Protein AF-K2CT96-F1 (afdb_monomer_lite)

Sequence (156 aa):
MNKLSKQALFGSLLVLAGIVF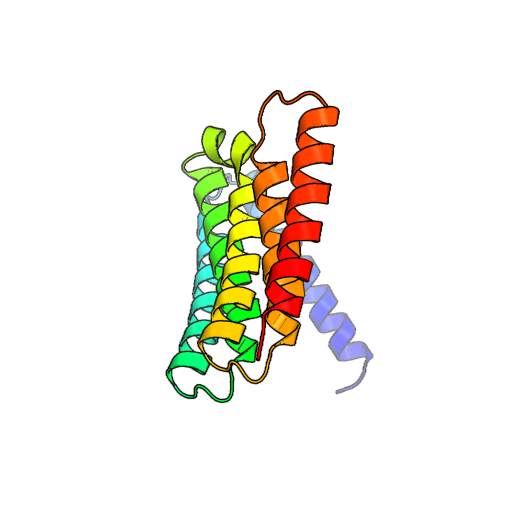LVQQIFHLPIGGLFVSMFFLAGGLVFLYVVLNNKEHWWALIPGSTLVGLAALIALGDLAPRFTDKFGGTLFLGSIALGFVGVYLLKPSNWWAVIPAGAVSTIALVAGIQNGHGMLQGGVFFLGIGATFAALGLLP

Structure (mmCIF, N/CA/C/O backbone):
data_AF-K2CT96-F1
#
_entry.id   AF-K2CT96-F1
#
loop_
_atom_site.group_PDB
_atom_site.id
_atom_site.type_symbol
_atom_site.label_atom_id
_atom_site.label_alt_id
_atom_site.label_comp_id
_atom_site.label_asym_id
_atom_site.label_entity_id
_atom_site.label_seq_id
_atom_site.pdbx_PDB_ins_code
_atom_site.Cartn_x
_atom_site.Cartn_y
_atom_site.Cartn_z
_atom_site.occupancy
_atom_site.B_iso_or_equiv
_atom_site.auth_seq_id
_atom_site.auth_comp_id
_atom_site.auth_asym_id
_atom_site.auth_atom_id
_atom_site.pdbx_PDB_model_num
ATOM 1 N N . MET A 1 1 ? 6.059 -36.377 7.808 1.00 55.22 1 MET A N 1
ATOM 2 C CA . MET A 1 1 ? 6.966 -36.027 6.686 1.00 55.22 1 MET A CA 1
ATOM 3 C C . MET A 1 1 ? 8.266 -35.473 7.258 1.00 55.22 1 MET A C 1
ATOM 5 O O . MET A 1 1 ? 8.227 -34.427 7.900 1.00 55.22 1 MET A O 1
ATOM 9 N N . ASN A 1 2 ? 9.381 -36.195 7.095 1.00 61.53 2 ASN A N 1
ATOM 10 C CA . ASN A 1 2 ? 10.689 -35.834 7.660 1.00 61.53 2 ASN A CA 1
ATOM 11 C C . ASN A 1 2 ? 11.208 -34.501 7.098 1.00 61.53 2 ASN A C 1
ATOM 13 O O . ASN A 1 2 ? 10.984 -34.190 5.930 1.00 61.53 2 ASN A O 1
ATOM 17 N N . LYS A 1 3 ? 11.936 -33.725 7.915 1.00 62.19 3 LYS A N 1
ATOM 18 C CA . LYS A 1 3 ? 12.527 -32.427 7.521 1.00 62.19 3 LYS A CA 1
ATOM 19 C C . LYS A 1 3 ? 13.345 -32.514 6.218 1.00 62.19 3 LYS A C 1
ATOM 21 O O . LYS A 1 3 ? 13.244 -31.614 5.389 1.00 62.19 3 LYS A O 1
ATOM 26 N N . LEU A 1 4 ? 14.038 -33.637 6.005 1.00 66.94 4 LEU A N 1
ATOM 27 C CA . LEU A 1 4 ? 14.797 -33.954 4.787 1.00 66.94 4 LEU A CA 1
ATOM 28 C C . LEU A 1 4 ? 13.932 -33.993 3.512 1.00 66.94 4 LEU A C 1
ATOM 30 O O . LEU A 1 4 ? 14.360 -33.495 2.476 1.00 66.94 4 LEU A O 1
ATOM 34 N N . SER A 1 5 ? 12.695 -34.507 3.569 1.00 78.88 5 SER A N 1
ATOM 35 C CA . SER A 1 5 ? 11.832 -34.582 2.376 1.00 78.88 5 SER A CA 1
ATOM 36 C C . SER A 1 5 ? 11.263 -33.218 1.991 1.00 78.88 5 SER A C 1
ATOM 38 O O . SER A 1 5 ? 11.054 -32.951 0.812 1.00 78.88 5 SER A O 1
ATOM 40 N N . LYS A 1 6 ? 11.033 -32.336 2.973 1.00 78.38 6 LYS A N 1
ATOM 41 C CA . LYS A 1 6 ? 10.592 -30.960 2.710 1.00 78.38 6 LYS A CA 1
ATOM 42 C C . LYS A 1 6 ? 11.708 -30.154 2.047 1.00 78.38 6 LYS A C 1
ATOM 44 O O . LYS A 1 6 ? 11.455 -29.491 1.052 1.00 78.38 6 LYS A O 1
ATOM 49 N N . GLN A 1 7 ? 12.940 -30.261 2.548 1.00 84.69 7 GLN A N 1
ATOM 50 C CA . GLN A 1 7 ? 14.107 -29.593 1.962 1.00 84.69 7 GLN A CA 1
ATOM 51 C C . GLN A 1 7 ? 14.389 -30.067 0.530 1.00 84.69 7 GLN A C 1
ATOM 53 O O . GLN A 1 7 ? 14.584 -29.233 -0.347 1.00 84.69 7 GLN A O 1
ATOM 58 N N . ALA A 1 8 ? 14.339 -31.379 0.273 1.00 88.38 8 ALA A N 1
ATOM 59 C CA . ALA A 1 8 ? 14.527 -31.933 -1.071 1.00 88.38 8 ALA A CA 1
ATOM 60 C C . ALA A 1 8 ? 13.423 -31.503 -2.055 1.00 88.38 8 ALA A C 1
ATOM 62 O O . ALA A 1 8 ? 13.704 -31.248 -3.226 1.00 88.38 8 ALA A O 1
ATOM 63 N N . LEU A 1 9 ? 12.180 -31.378 -1.574 1.00 87.62 9 LEU A N 1
ATOM 64 C CA . LEU A 1 9 ? 11.053 -30.893 -2.368 1.00 87.62 9 LEU A CA 1
ATOM 65 C C . LEU A 1 9 ? 11.209 -29.408 -2.719 1.00 87.62 9 LEU A C 1
ATOM 67 O O . LEU A 1 9 ? 11.124 -29.062 -3.892 1.00 87.62 9 LEU A O 1
ATOM 71 N N . PHE A 1 10 ? 11.514 -28.548 -1.740 1.00 87.31 10 PHE A N 1
ATOM 72 C CA . PHE A 1 10 ? 11.793 -27.130 -1.999 1.00 87.31 10 PHE A CA 1
ATOM 73 C C . PHE A 1 10 ? 13.020 -26.942 -2.896 1.00 87.31 10 PHE A C 1
ATOM 75 O O . PHE A 1 10 ? 12.968 -26.131 -3.813 1.00 87.31 10 PHE A O 1
ATOM 82 N N . GLY A 1 11 ? 14.087 -27.717 -2.681 1.00 88.56 11 GLY A N 1
ATOM 83 C CA . GLY A 1 11 ? 15.289 -27.693 -3.515 1.00 88.56 11 GLY A CA 1
ATOM 84 C C . GLY A 1 11 ? 15.002 -28.089 -4.963 1.00 88.56 11 GLY A C 1
ATOM 85 O O . GLY A 1 11 ? 15.392 -27.368 -5.876 1.00 88.56 11 GLY A O 1
ATOM 86 N N . SER A 1 12 ? 14.252 -29.174 -5.184 1.00 90.62 12 SER A N 1
ATOM 87 C CA . SER A 1 12 ? 13.845 -29.585 -6.536 1.00 90.62 12 SER A CA 1
ATOM 88 C C . SER A 1 12 ? 12.954 -28.545 -7.206 1.00 90.62 12 SER A C 1
ATOM 90 O O . SER A 1 12 ? 13.131 -28.258 -8.386 1.00 90.62 12 SER A O 1
ATOM 92 N N . LEU A 1 13 ? 12.027 -27.942 -6.456 1.00 86.50 13 LEU A N 1
ATOM 93 C CA . LEU A 1 13 ? 11.161 -26.882 -6.966 1.00 86.50 13 LEU A CA 1
ATOM 94 C C . LEU A 1 13 ? 11.974 -25.648 -7.386 1.00 86.50 13 LEU A C 1
ATOM 96 O O . LEU A 1 13 ? 11.709 -25.067 -8.435 1.00 86.50 13 LEU A O 1
ATOM 100 N N . LEU A 1 14 ? 12.996 -25.286 -6.600 1.00 87.75 14 LEU A N 1
ATOM 101 C CA . LEU A 1 14 ? 13.907 -24.181 -6.904 1.00 87.75 14 LEU A CA 1
ATOM 102 C C . LEU A 1 14 ? 14.733 -24.455 -8.167 1.00 87.75 14 LEU A C 1
ATOM 104 O O . LEU A 1 14 ? 14.864 -23.578 -9.017 1.00 87.75 14 LEU A O 1
ATOM 108 N N . VAL A 1 15 ? 15.262 -25.676 -8.304 1.00 92.75 15 VAL A N 1
ATOM 109 C CA . VAL A 1 15 ? 16.018 -26.102 -9.492 1.00 92.75 15 VAL A CA 1
ATOM 110 C C . VAL A 1 15 ? 15.124 -26.087 -10.730 1.00 92.75 15 VAL A C 1
ATOM 112 O O . VAL A 1 15 ? 15.527 -25.552 -11.760 1.00 92.75 15 VAL A O 1
ATOM 115 N N . LEU A 1 16 ? 13.895 -26.599 -10.629 1.00 88.25 16 LEU A N 1
ATOM 116 C CA . LEU A 1 16 ? 12.917 -26.554 -11.718 1.00 88.25 16 LEU A CA 1
ATOM 117 C C . LEU A 1 16 ? 12.578 -25.115 -12.118 1.00 88.25 16 LEU A C 1
ATOM 119 O O . LEU A 1 16 ? 12.584 -24.809 -13.308 1.00 88.25 16 LEU A O 1
ATOM 123 N N . ALA A 1 17 ? 12.349 -24.221 -11.152 1.00 82.81 17 ALA A N 1
ATOM 124 C CA . ALA A 1 17 ? 12.128 -22.804 -11.433 1.00 82.81 17 ALA A CA 1
ATOM 125 C C . ALA A 1 17 ? 13.333 -22.182 -12.161 1.00 82.81 17 ALA A C 1
ATOM 127 O O . ALA A 1 17 ? 13.158 -21.505 -13.172 1.00 82.81 17 ALA A O 1
ATOM 128 N N . GLY A 1 18 ? 14.558 -22.471 -11.709 1.00 84.50 18 GLY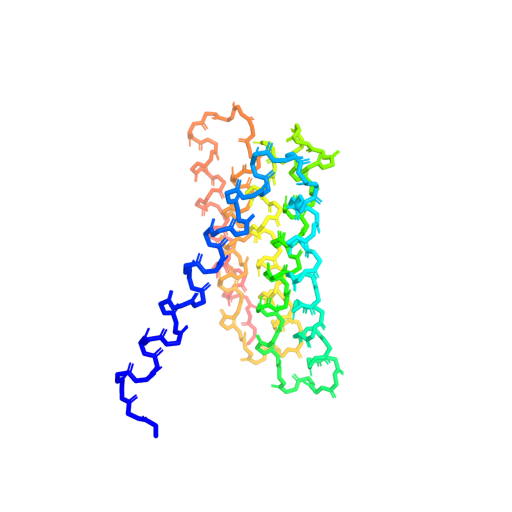 A N 1
ATOM 129 C CA . GLY A 1 18 ? 15.788 -22.017 -12.363 1.00 84.50 18 GLY A CA 1
ATOM 130 C C . GLY A 1 18 ? 15.937 -22.522 -13.802 1.00 84.50 18 GLY A C 1
ATOM 131 O O . GLY A 1 18 ? 16.305 -21.747 -14.683 1.00 84.50 18 GLY A O 1
ATOM 132 N N . ILE A 1 19 ? 15.600 -23.789 -14.067 1.00 88.94 19 ILE A N 1
ATOM 133 C CA . ILE A 1 19 ? 15.602 -24.363 -15.424 1.00 88.94 19 ILE A CA 1
ATOM 134 C C . ILE A 1 19 ? 14.573 -23.656 -16.310 1.00 88.94 19 ILE A C 1
ATOM 136 O O . ILE A 1 19 ? 14.896 -23.299 -17.441 1.00 88.94 19 ILE A O 1
ATOM 140 N N . VAL A 1 20 ? 13.361 -23.411 -15.804 1.00 81.50 20 VAL A N 1
ATOM 141 C CA . VAL A 1 20 ? 12.318 -22.679 -16.542 1.00 81.50 20 VAL A CA 1
ATOM 142 C C . VAL A 1 20 ? 12.796 -21.273 -16.909 1.00 81.50 20 VAL A C 1
ATOM 144 O O . VAL A 1 20 ? 12.665 -20.882 -18.067 1.00 81.50 20 VAL A O 1
ATOM 147 N N . PHE A 1 21 ? 13.422 -20.548 -15.977 1.00 81.06 21 PHE A N 1
ATOM 148 C CA . PHE A 1 21 ? 13.994 -19.227 -16.258 1.00 81.06 21 PHE A CA 1
ATOM 149 C C . PHE A 1 21 ? 15.158 -19.278 -17.264 1.00 81.06 21 PHE A C 1
ATOM 151 O O . PHE A 1 21 ? 15.258 -18.409 -18.128 1.00 81.06 21 PHE A O 1
ATOM 158 N N . LEU A 1 22 ? 16.015 -20.305 -17.209 1.00 85.50 22 LEU A N 1
ATOM 159 C CA . LEU A 1 22 ? 17.092 -20.503 -18.190 1.00 85.50 22 LEU A CA 1
ATOM 160 C C . LEU A 1 22 ? 16.546 -20.752 -19.599 1.00 85.50 22 LEU A C 1
ATOM 162 O O . LEU A 1 22 ? 16.999 -20.130 -20.558 1.00 85.50 22 LEU A O 1
ATOM 166 N N . VAL A 1 23 ? 15.554 -21.634 -19.724 1.00 84.00 23 VAL A N 1
ATOM 167 C CA . VAL A 1 23 ? 14.873 -21.919 -20.995 1.00 84.00 23 VAL A CA 1
ATOM 168 C C . VAL A 1 23 ? 14.183 -20.658 -21.511 1.00 84.00 23 VAL A C 1
ATOM 170 O O . VAL A 1 23 ? 14.313 -20.328 -22.687 1.00 84.00 23 VAL A O 1
ATOM 173 N N . GLN A 1 24 ? 13.514 -19.905 -20.639 1.00 78.12 24 GLN A N 1
ATOM 174 C CA . GLN A 1 24 ? 12.902 -18.632 -21.003 1.00 78.12 24 GLN A CA 1
ATOM 175 C C . GLN A 1 24 ? 13.918 -17.664 -21.623 1.00 78.12 24 GLN A C 1
ATOM 177 O O . GLN A 1 24 ? 13.641 -17.095 -22.679 1.00 78.12 24 GLN A O 1
ATOM 182 N N . GLN A 1 25 ? 15.096 -17.523 -21.008 1.00 82.38 25 GLN A N 1
ATOM 183 C CA . GLN A 1 25 ? 16.151 -16.631 -21.488 1.00 82.38 25 GLN A CA 1
ATOM 184 C C . GLN A 1 25 ? 16.762 -17.101 -22.815 1.00 82.38 25 GLN A C 1
ATOM 186 O O . GLN A 1 25 ? 17.025 -16.285 -23.694 1.00 82.38 25 GLN A O 1
ATOM 191 N N . ILE A 1 26 ? 16.971 -18.412 -22.984 1.00 86.06 26 ILE A N 1
ATOM 192 C CA . ILE A 1 26 ? 17.539 -18.987 -24.214 1.00 86.06 26 ILE A CA 1
ATOM 193 C C . ILE A 1 26 ? 16.563 -18.837 -25.387 1.00 86.06 26 ILE A C 1
ATOM 195 O O . ILE A 1 26 ? 16.950 -18.421 -26.479 1.00 86.06 26 ILE A O 1
ATOM 199 N N . PHE A 1 27 ? 15.289 -19.156 -25.168 1.00 78.81 27 PHE A N 1
ATOM 200 C CA . PHE A 1 27 ? 14.280 -19.228 -26.226 1.00 78.81 27 PHE A CA 1
ATOM 201 C C . PHE A 1 27 ? 13.456 -17.945 -26.385 1.00 78.81 27 PHE A C 1
ATOM 203 O O . PHE A 1 27 ? 12.540 -17.920 -27.203 1.00 78.81 27 PHE A O 1
ATOM 210 N N . HIS A 1 28 ? 13.768 -16.889 -25.622 1.00 68.81 28 HIS A N 1
ATOM 211 C CA . HIS A 1 28 ? 13.012 -15.630 -25.591 1.00 68.81 28 HIS A CA 1
ATOM 212 C C . HIS A 1 28 ? 11.504 -15.866 -25.395 1.00 68.81 28 HIS A C 1
ATOM 214 O O . HIS A 1 28 ? 10.665 -15.158 -25.957 1.00 68.81 28 HIS A O 1
ATOM 220 N N . LEU A 1 29 ? 11.149 -16.902 -24.623 1.00 62.62 29 LEU A N 1
ATOM 221 C CA . LEU A 1 29 ? 9.750 -17.237 -24.388 1.00 62.62 29 LEU A CA 1
ATOM 222 C C . LEU A 1 29 ? 9.114 -16.096 -23.585 1.00 62.62 29 LEU A C 1
ATOM 224 O O . LEU A 1 29 ? 9.660 -15.705 -22.550 1.00 62.62 29 LEU A O 1
ATOM 228 N N . PRO A 1 30 ? 7.946 -15.577 -23.993 1.00 60.00 30 PRO A N 1
ATOM 229 C CA . PRO A 1 30 ? 7.265 -14.504 -23.286 1.00 60.00 30 PRO A CA 1
ATOM 230 C C . PRO A 1 30 ? 6.526 -15.049 -22.055 1.00 60.00 30 PRO A C 1
ATOM 232 O O . PRO A 1 30 ? 5.350 -14.762 -21.847 1.00 60.00 30 PRO A O 1
ATOM 235 N N . ILE A 1 31 ? 7.213 -15.798 -21.185 1.00 61.56 31 ILE A N 1
ATOM 236 C CA . ILE A 1 31 ? 6.791 -15.961 -19.786 1.00 61.56 31 ILE A CA 1
ATOM 237 C C . ILE A 1 31 ? 7.128 -14.632 -19.078 1.00 61.56 31 ILE A C 1
ATOM 239 O O . ILE A 1 31 ? 7.981 -14.546 -18.202 1.00 61.56 31 ILE A O 1
ATOM 243 N N . GLY A 1 32 ? 6.555 -13.542 -19.597 1.00 74.31 32 GLY A N 1
ATOM 244 C CA . GLY A 1 32 ? 6.918 -12.168 -19.268 1.00 74.31 32 GLY A CA 1
ATOM 245 C C . GLY A 1 32 ? 6.462 -11.772 -17.871 1.00 74.31 32 GLY A C 1
ATOM 246 O O . GLY A 1 32 ? 5.734 -12.519 -17.206 1.00 74.31 32 GLY A O 1
ATOM 247 N N . GLY A 1 33 ? 6.839 -10.564 -17.446 1.00 82.94 33 GLY A N 1
ATOM 248 C CA . GLY A 1 33 ? 6.328 -9.966 -16.215 1.00 82.94 33 GLY A CA 1
ATOM 249 C C . GLY A 1 33 ? 4.804 -10.055 -16.155 1.00 82.94 33 GLY A C 1
ATOM 250 O O . GLY A 1 33 ? 4.262 -10.445 -15.126 1.00 82.94 33 GLY A O 1
ATOM 251 N N . LEU A 1 34 ? 4.112 -9.855 -17.279 1.00 85.50 34 LEU A N 1
ATOM 252 C CA . LEU A 1 34 ? 2.661 -10.052 -17.404 1.00 85.50 34 LEU A CA 1
ATOM 253 C C . LEU A 1 34 ? 2.150 -11.423 -16.930 1.00 85.50 34 LEU A C 1
ATOM 255 O O . LEU A 1 34 ? 1.147 -11.478 -16.223 1.00 85.50 34 LEU A O 1
ATOM 259 N N . PHE A 1 35 ? 2.829 -12.525 -17.262 1.00 86.38 35 PHE A N 1
ATOM 260 C CA . PHE A 1 35 ? 2.411 -13.854 -16.805 1.00 86.38 35 PHE A CA 1
ATOM 261 C C . PHE A 1 35 ? 2.537 -13.977 -15.283 1.00 86.38 35 PHE A C 1
ATOM 263 O O . PHE A 1 35 ? 1.615 -14.438 -14.615 1.00 86.38 35 PHE A O 1
ATOM 270 N N . VAL A 1 36 ? 3.648 -13.500 -14.717 1.00 88.38 36 VAL A N 1
ATOM 271 C CA . VAL A 1 36 ? 3.870 -13.473 -13.262 1.00 88.38 36 VAL A CA 1
ATOM 272 C C . VAL A 1 36 ? 2.857 -12.554 -12.567 1.00 88.38 36 VAL A C 1
ATOM 274 O O . VAL A 1 36 ? 2.318 -12.900 -11.513 1.00 88.38 36 VAL A O 1
ATOM 277 N N . SER A 1 37 ? 2.542 -11.413 -13.183 1.00 94.12 37 SER A N 1
ATOM 278 C CA . SER A 1 37 ? 1.554 -10.450 -12.696 1.00 94.12 37 SER A CA 1
ATOM 279 C C . SER A 1 37 ? 0.173 -11.088 -12.538 1.00 94.12 37 SER A C 1
ATOM 281 O O . SER A 1 37 ? -0.488 -10.840 -11.531 1.00 94.12 37 SER A O 1
ATOM 283 N N . MET A 1 38 ? -0.231 -11.984 -13.448 1.00 93.00 38 MET A N 1
ATOM 284 C CA . MET A 1 38 ? -1.512 -12.691 -13.348 1.00 93.00 38 MET A CA 1
ATOM 285 C C . MET A 1 38 ? -1.626 -13.536 -12.073 1.00 93.00 38 MET A C 1
ATOM 287 O O . MET A 1 38 ? -2.697 -13.562 -11.468 1.00 93.00 38 MET A O 1
ATOM 291 N N . PHE A 1 39 ? -0.549 -14.188 -11.619 1.00 93.12 39 PHE A N 1
ATOM 292 C CA . PHE A 1 39 ? -0.578 -14.964 -10.369 1.00 93.12 39 PHE A CA 1
ATOM 293 C C . PHE A 1 39 ? -0.693 -14.065 -9.141 1.00 93.12 39 PHE A C 1
ATOM 295 O O . PHE A 1 39 ? -1.464 -14.370 -8.230 1.00 93.12 39 PHE A O 1
ATOM 302 N N . PHE A 1 40 ? 0.031 -12.942 -9.122 1.00 97.12 40 PHE A N 1
ATOM 303 C CA . PHE A 1 40 ? -0.088 -11.960 -8.044 1.00 97.12 40 PHE A CA 1
ATOM 304 C C . PHE A 1 40 ? -1.473 -11.313 -8.021 1.00 97.12 40 PHE A C 1
ATOM 306 O O . PHE A 1 40 ? -2.054 -11.167 -6.947 1.00 97.12 40 PHE A O 1
ATOM 313 N N . LEU A 1 41 ? -2.040 -11.004 -9.190 1.00 98.12 41 LEU A N 1
ATOM 314 C CA . LEU A 1 41 ? -3.391 -10.470 -9.307 1.00 98.12 41 LEU A CA 1
ATOM 315 C C . LEU A 1 41 ? -4.411 -11.490 -8.802 1.00 98.12 41 LEU A C 1
ATOM 317 O O . LEU A 1 41 ? -5.244 -11.145 -7.971 1.00 98.12 41 LEU A O 1
ATOM 321 N N . ALA A 1 42 ? -4.316 -12.748 -9.239 1.00 97.56 42 ALA A N 1
ATOM 322 C CA . ALA A 1 42 ? -5.191 -13.818 -8.773 1.00 97.56 42 ALA A CA 1
ATOM 323 C C . ALA A 1 42 ? -5.101 -13.996 -7.249 1.00 97.56 42 ALA A C 1
ATOM 325 O O . ALA A 1 42 ? -6.128 -14.015 -6.575 1.00 97.56 42 ALA A O 1
ATOM 326 N N . GLY A 1 43 ? -3.889 -14.046 -6.688 1.00 97.19 43 GLY A N 1
ATOM 327 C CA . GLY A 1 43 ? -3.684 -14.125 -5.240 1.00 97.19 43 GLY A CA 1
ATOM 328 C C . GLY A 1 43 ? -4.271 -12.924 -4.493 1.00 97.19 43 GLY A C 1
ATOM 329 O O . GLY A 1 43 ? -4.970 -13.098 -3.496 1.00 97.19 43 GLY A O 1
ATOM 330 N N . GLY A 1 44 ? -4.051 -11.710 -5.001 1.00 98.25 44 GLY A N 1
ATOM 331 C CA . GLY A 1 44 ? -4.619 -10.488 -4.436 1.00 98.25 44 GLY A CA 1
ATOM 332 C C . GLY A 1 44 ? -6.146 -10.488 -4.458 1.00 98.25 44 GLY A C 1
ATOM 333 O O . GLY A 1 44 ? -6.775 -10.224 -3.434 1.00 98.25 44 GLY A O 1
ATOM 334 N N . LEU A 1 45 ? -6.748 -10.875 -5.584 1.00 98.31 45 LEU A N 1
ATOM 335 C CA . LEU A 1 45 ? -8.198 -11.003 -5.731 1.00 98.31 45 LEU A CA 1
ATOM 336 C C . LEU A 1 45 ? -8.787 -12.065 -4.798 1.00 98.31 45 LEU A C 1
ATOM 338 O O . LEU A 1 45 ? -9.873 -11.845 -4.270 1.00 98.31 45 LEU A O 1
ATOM 342 N N . VAL A 1 46 ? -8.081 -13.169 -4.532 1.00 98.31 46 VAL A N 1
ATOM 343 C CA . VAL A 1 46 ? -8.513 -14.165 -3.535 1.00 98.31 46 VAL A CA 1
ATOM 344 C C . VAL A 1 46 ? -8.605 -13.534 -2.144 1.00 98.31 46 VAL A C 1
ATOM 346 O O . VAL A 1 46 ? -9.624 -13.692 -1.476 1.00 98.31 46 VAL A O 1
ATOM 349 N N . PHE A 1 47 ? -7.600 -12.771 -1.706 1.00 98.00 47 PHE A N 1
ATOM 350 C CA . PHE A 1 47 ? -7.665 -12.082 -0.410 1.00 98.00 47 PHE A CA 1
ATOM 351 C C . PHE A 1 47 ? -8.757 -11.006 -0.366 1.00 98.00 47 PHE A C 1
ATOM 353 O O . PHE A 1 47 ? -9.476 -10.902 0.629 1.00 98.00 47 PHE A O 1
ATOM 360 N N . LEU A 1 48 ? -8.931 -10.237 -1.443 1.00 97.81 48 LEU A N 1
ATOM 361 C CA . LEU A 1 48 ? -10.021 -9.262 -1.528 1.00 97.81 48 LEU A CA 1
ATOM 362 C C . LEU A 1 48 ? -11.395 -9.951 -1.505 1.00 97.81 48 LEU A C 1
ATOM 364 O O . LEU A 1 48 ? -12.316 -9.476 -0.846 1.00 97.81 48 LEU A O 1
ATOM 368 N N . TYR A 1 49 ? -11.531 -11.115 -2.137 1.00 98.06 49 TYR A N 1
ATOM 369 C CA . TYR A 1 49 ? -12.745 -11.922 -2.063 1.00 98.06 49 TYR A CA 1
ATOM 370 C C . TYR A 1 49 ? -13.018 -12.429 -0.637 1.00 98.06 49 TYR A C 1
ATOM 372 O O . TYR A 1 49 ? -14.160 -12.380 -0.181 1.00 98.06 49 TYR A O 1
ATOM 380 N N . VAL A 1 50 ? -11.983 -12.849 0.102 1.00 97.75 50 VAL A N 1
ATOM 381 C CA . VAL A 1 50 ? -12.113 -13.303 1.501 1.00 97.75 50 VAL A CA 1
ATOM 382 C C . VAL A 1 50 ? -12.763 -12.233 2.385 1.00 97.75 50 VAL A C 1
ATOM 384 O O . VAL A 1 50 ? -13.687 -12.551 3.136 1.00 97.75 50 VAL A O 1
ATOM 387 N N . VAL A 1 51 ? -12.336 -10.970 2.276 1.00 97.06 51 VAL A N 1
ATOM 388 C CA . VAL A 1 51 ? -12.926 -9.875 3.068 1.00 97.06 51 VAL A CA 1
ATOM 389 C C . VAL A 1 51 ? -14.320 -9.469 2.580 1.00 97.06 51 VAL A C 1
ATOM 391 O O . VAL A 1 51 ? -15.169 -9.107 3.395 1.00 97.06 51 VAL A O 1
ATOM 394 N N . LEU A 1 52 ? -14.595 -9.563 1.274 1.00 96.44 52 LEU A N 1
ATOM 395 C CA . LEU A 1 52 ? -15.937 -9.321 0.733 1.00 96.44 52 LEU A CA 1
ATOM 396 C C . LEU A 1 52 ? -16.944 -10.365 1.229 1.00 96.44 52 LEU A C 1
ATOM 398 O O . LEU A 1 52 ? -18.085 -10.015 1.527 1.00 96.44 52 LEU A O 1
ATOM 402 N N . ASN A 1 53 ? -16.517 -11.624 1.354 1.00 97.75 53 ASN A N 1
ATOM 403 C CA . ASN A 1 53 ? -17.353 -12.710 1.853 1.00 97.75 53 ASN A CA 1
ATOM 404 C C . ASN A 1 53 ? -17.570 -12.628 3.372 1.00 97.75 53 ASN A C 1
ATOM 406 O O . ASN A 1 53 ? -18.667 -12.893 3.858 1.00 97.75 53 ASN A O 1
ATOM 410 N N . ASN A 1 54 ? -16.537 -12.256 4.133 1.00 96.12 54 ASN A N 1
ATOM 411 C CA . ASN A 1 54 ? -16.661 -12.020 5.566 1.00 96.12 54 ASN A CA 1
ATOM 412 C C . ASN A 1 54 ? -15.793 -10.838 6.014 1.00 96.12 54 ASN A C 1
ATOM 414 O O . ASN A 1 54 ? -14.567 -10.935 6.107 1.00 96.12 54 ASN A O 1
ATOM 418 N N . LYS A 1 55 ? -16.462 -9.741 6.381 1.00 95.31 55 LYS A N 1
ATOM 419 C CA . LYS A 1 55 ? -15.827 -8.489 6.816 1.00 95.31 55 LYS A CA 1
ATOM 420 C C . LYS A 1 55 ? -15.033 -8.628 8.120 1.00 95.31 55 LYS A C 1
ATOM 422 O O . LYS A 1 55 ? -14.171 -7.794 8.390 1.00 95.31 55 LYS A O 1
ATOM 427 N N . GLU A 1 56 ? -15.248 -9.692 8.898 1.00 96.00 56 GLU A N 1
ATOM 428 C CA . GLU A 1 56 ? -14.404 -10.000 10.061 1.00 96.00 56 GLU A CA 1
ATOM 429 C C . GLU A 1 56 ? -12.964 -10.352 9.667 1.00 96.00 56 GLU A C 1
ATOM 431 O O . GLU A 1 56 ? -12.039 -10.167 10.459 1.00 96.00 56 GLU A O 1
ATOM 436 N N . HIS A 1 57 ? -12.732 -10.781 8.424 1.00 97.38 57 HIS A N 1
ATOM 437 C CA . HIS A 1 57 ? -11.397 -11.004 7.867 1.00 97.38 57 HIS A CA 1
ATOM 438 C C . HIS A 1 57 ? -10.800 -9.728 7.256 1.00 97.38 57 HIS A C 1
ATOM 440 O O . HIS A 1 57 ? -10.148 -9.770 6.215 1.00 97.38 57 HIS A O 1
ATOM 446 N N . TRP A 1 58 ? -10.988 -8.586 7.926 1.00 97.44 58 TRP A N 1
ATOM 447 C CA . TRP A 1 58 ? -10.458 -7.274 7.529 1.00 97.44 58 TRP A CA 1
ATOM 448 C C . TRP A 1 58 ? -8.964 -7.305 7.184 1.00 97.44 58 TRP A C 1
ATOM 450 O O . TRP A 1 58 ? -8.516 -6.583 6.297 1.00 97.44 58 TRP A O 1
ATOM 460 N N . TRP A 1 59 ? -8.192 -8.168 7.853 1.00 97.00 59 TRP A N 1
ATOM 461 C CA . TRP A 1 59 ? -6.748 -8.296 7.668 1.00 97.00 59 TRP A CA 1
ATOM 462 C C . TRP A 1 59 ? -6.377 -8.647 6.229 1.00 97.00 59 TRP A C 1
ATOM 464 O O . TRP A 1 59 ? -5.282 -8.292 5.806 1.00 97.00 59 TRP A O 1
ATOM 474 N N . ALA A 1 60 ? -7.278 -9.283 5.471 1.00 98.06 60 ALA A N 1
ATOM 475 C CA . ALA A 1 60 ? -7.056 -9.680 4.086 1.00 98.06 60 ALA A CA 1
ATOM 476 C C . ALA A 1 60 ? -6.983 -8.486 3.113 1.00 98.06 60 ALA A C 1
ATOM 478 O O . ALA A 1 60 ? -6.408 -8.623 2.034 1.00 98.06 60 ALA A O 1
ATOM 479 N N . LEU A 1 61 ? -7.462 -7.296 3.499 1.00 98.38 61 LEU A N 1
ATOM 480 C CA . LEU A 1 61 ? -7.295 -6.074 2.699 1.00 98.38 61 LEU A CA 1
ATOM 481 C C . LEU A 1 61 ? -5.824 -5.698 2.509 1.00 98.38 61 LEU A C 1
ATOM 483 O O . LEU A 1 61 ? -5.449 -5.212 1.449 1.00 98.38 61 LEU A O 1
ATOM 487 N N . ILE A 1 62 ? -4.976 -5.945 3.509 1.00 98.00 62 ILE A N 1
ATOM 488 C CA . ILE A 1 62 ? -3.551 -5.605 3.449 1.00 98.00 62 ILE A CA 1
ATOM 489 C C . ILE A 1 62 ? -2.816 -6.469 2.405 1.00 98.00 62 ILE A C 1
ATOM 491 O O . ILE A 1 62 ? -2.292 -5.899 1.443 1.00 98.00 62 ILE A O 1
ATOM 495 N N . PRO A 1 63 ? -2.777 -7.817 2.515 1.00 98.00 63 PRO A N 1
ATOM 496 C CA . PRO A 1 63 ? -2.142 -8.654 1.506 1.00 98.00 63 PRO A CA 1
ATOM 497 C C . PRO A 1 63 ? -2.874 -8.562 0.164 1.00 98.00 63 PRO A C 1
ATOM 499 O O . PRO A 1 63 ? -2.209 -8.542 -0.864 1.00 98.00 63 PRO A O 1
ATOM 502 N N . GLY A 1 64 ? -4.206 -8.429 0.153 1.00 98.56 64 GLY A N 1
ATOM 503 C CA . GLY A 1 64 ? -4.988 -8.251 -1.071 1.00 98.56 64 GLY A CA 1
ATOM 504 C C . GLY A 1 64 ? -4.546 -7.029 -1.871 1.00 98.56 64 GLY A C 1
ATOM 505 O O . GLY A 1 64 ? -4.100 -7.173 -3.009 1.00 98.56 64 GLY A O 1
ATOM 506 N N . SER A 1 65 ? -4.580 -5.841 -1.264 1.00 98.56 65 SER A N 1
ATOM 507 C CA . SER A 1 65 ? -4.158 -4.603 -1.930 1.00 98.56 65 SER A CA 1
ATOM 508 C C . SER A 1 65 ? -2.671 -4.606 -2.286 1.00 98.56 65 SER A C 1
ATOM 510 O O . SER A 1 65 ? -2.312 -4.157 -3.372 1.00 98.56 65 SER A O 1
ATOM 512 N N . THR A 1 66 ? -1.812 -5.174 -1.432 1.00 98.56 66 THR A N 1
ATOM 513 C CA . THR A 1 66 ? -0.369 -5.297 -1.711 1.00 98.56 66 THR A CA 1
ATOM 514 C C . THR A 1 66 ? -0.101 -6.166 -2.940 1.00 98.56 66 THR A C 1
ATOM 516 O O . THR A 1 66 ? 0.689 -5.788 -3.802 1.00 98.56 66 THR A O 1
ATOM 519 N N . LEU A 1 67 ? -0.757 -7.326 -3.050 1.00 98.56 67 LEU A N 1
ATOM 520 C CA . LEU A 1 67 ? -0.568 -8.248 -4.173 1.00 98.56 67 LEU A CA 1
ATOM 521 C C . LEU A 1 67 ? -1.158 -7.688 -5.471 1.00 98.56 67 LEU A C 1
ATOM 523 O O . LEU A 1 67 ? -0.530 -7.814 -6.520 1.00 98.56 67 LEU A O 1
ATOM 527 N N . VAL A 1 68 ? -2.314 -7.018 -5.405 1.00 98.69 68 VAL A N 1
ATOM 528 C CA . VAL A 1 68 ? -2.880 -6.301 -6.561 1.00 98.69 68 VAL A CA 1
ATOM 529 C C . VAL A 1 68 ? -1.945 -5.177 -7.012 1.00 98.69 68 VAL A C 1
ATOM 531 O O . VAL A 1 68 ? -1.684 -5.039 -8.205 1.00 98.69 68 VAL A O 1
ATOM 534 N N . GLY A 1 69 ? -1.389 -4.408 -6.077 1.00 98.44 69 GLY A N 1
ATOM 535 C CA . GLY A 1 69 ? -0.405 -3.374 -6.382 1.00 98.44 69 GLY A CA 1
ATOM 536 C C . GLY A 1 69 ? 0.885 -3.918 -6.980 1.00 98.44 69 GLY A C 1
ATOM 537 O O . GLY A 1 69 ? 1.409 -3.340 -7.928 1.00 98.44 69 GLY A O 1
ATOM 538 N N . LEU A 1 70 ? 1.373 -5.054 -6.476 1.00 98.38 70 LEU A N 1
ATOM 539 C CA . LEU A 1 70 ? 2.536 -5.742 -7.032 1.00 98.38 70 LEU A CA 1
ATOM 540 C C . LEU A 1 70 ? 2.264 -6.243 -8.454 1.00 98.38 70 LEU A C 1
ATOM 542 O O . LEU A 1 70 ? 3.088 -6.051 -9.343 1.00 98.38 70 LEU A O 1
ATOM 546 N N . ALA A 1 71 ? 1.093 -6.836 -8.687 1.00 98.25 71 ALA A N 1
ATOM 547 C CA . ALA A 1 71 ? 0.673 -7.254 -10.018 1.00 98.25 71 ALA A CA 1
ATOM 548 C C . ALA A 1 71 ? 0.599 -6.067 -10.987 1.00 98.25 71 ALA A C 1
ATOM 550 O O . ALA A 1 71 ? 1.105 -6.152 -12.106 1.00 98.25 71 ALA A O 1
ATOM 551 N N . ALA A 1 72 ? 0.024 -4.945 -10.545 1.00 98.06 72 ALA A N 1
ATOM 552 C CA . ALA A 1 72 ? -0.034 -3.717 -11.329 1.00 98.06 72 ALA A CA 1
ATOM 553 C C . ALA A 1 72 ? 1.366 -3.166 -11.631 1.00 98.06 72 ALA A C 1
ATOM 555 O O . ALA A 1 72 ? 1.633 -2.799 -12.771 1.00 98.06 72 ALA A O 1
ATOM 556 N N . LEU A 1 73 ? 2.271 -3.160 -10.646 1.00 97.81 73 LEU A N 1
ATOM 557 C CA . LEU A 1 73 ? 3.655 -2.722 -10.819 1.00 97.81 73 LEU A CA 1
ATOM 558 C C . LEU A 1 73 ? 4.385 -3.564 -11.871 1.00 97.81 73 LEU A C 1
ATOM 560 O O . LEU A 1 73 ? 5.018 -3.010 -12.765 1.00 97.81 73 LEU A O 1
ATOM 564 N N . ILE A 1 74 ? 4.271 -4.891 -11.785 1.00 95.62 74 ILE A N 1
ATOM 565 C CA . ILE A 1 74 ? 4.908 -5.807 -12.737 1.00 95.62 74 ILE A CA 1
ATOM 566 C C . ILE A 1 74 ? 4.311 -5.616 -14.139 1.00 95.62 74 ILE A C 1
ATOM 568 O O . ILE A 1 74 ? 5.052 -5.474 -15.108 1.00 95.62 74 ILE A O 1
ATOM 572 N N . ALA A 1 75 ? 2.980 -5.556 -14.258 1.00 95.25 75 ALA A N 1
ATOM 573 C CA . ALA A 1 75 ? 2.318 -5.372 -15.548 1.00 95.25 75 ALA A CA 1
ATOM 574 C C . ALA A 1 75 ? 2.669 -4.029 -16.201 1.00 95.25 75 ALA A C 1
ATOM 576 O O . ALA A 1 75 ? 2.944 -3.973 -17.396 1.00 95.25 75 ALA A O 1
ATOM 577 N N . LEU A 1 76 ? 2.688 -2.942 -15.426 1.00 95.88 76 LEU A N 1
ATOM 578 C CA . LEU A 1 76 ? 3.075 -1.621 -15.917 1.00 95.88 76 LEU A CA 1
ATOM 579 C C . LEU A 1 76 ? 4.577 -1.513 -16.184 1.00 95.88 76 LEU A C 1
ATOM 581 O O . LEU A 1 76 ? 4.975 -0.666 -16.978 1.00 95.88 76 LEU A O 1
ATOM 585 N N . GLY A 1 77 ? 5.414 -2.344 -15.562 1.00 94.88 77 GLY A N 1
ATOM 586 C CA . GLY A 1 77 ? 6.826 -2.466 -15.924 1.00 94.88 77 GLY A CA 1
ATOM 587 C C . GLY A 1 77 ? 7.000 -2.860 -17.392 1.00 94.88 77 GLY A C 1
ATOM 588 O O . GLY A 1 77 ? 7.780 -2.233 -18.103 1.00 94.88 77 GLY A O 1
ATOM 589 N N . ASP A 1 78 ? 6.189 -3.810 -17.863 1.00 91.06 78 ASP A N 1
ATOM 590 C CA . ASP A 1 78 ? 6.203 -4.265 -19.257 1.00 91.06 78 ASP A CA 1
ATOM 591 C C . ASP A 1 78 ? 5.413 -3.320 -20.187 1.00 91.06 78 ASP A C 1
ATOM 593 O O . ASP A 1 78 ? 5.864 -2.997 -21.285 1.00 91.06 78 ASP A O 1
ATOM 597 N N . LEU A 1 79 ? 4.227 -2.860 -19.763 1.00 92.12 79 LEU A N 1
ATOM 598 C CA . LEU A 1 79 ? 3.303 -2.093 -20.616 1.00 92.12 79 LEU A CA 1
ATOM 599 C C . LEU A 1 79 ? 3.616 -0.590 -20.682 1.00 92.12 79 LEU A C 1
ATOM 601 O O . LEU A 1 79 ? 3.317 0.065 -21.680 1.00 92.12 79 LEU A O 1
ATOM 605 N N . ALA A 1 80 ? 4.166 -0.021 -19.608 1.00 95.12 80 ALA A N 1
ATOM 606 C CA . ALA A 1 80 ? 4.399 1.413 -19.451 1.00 95.12 80 ALA A CA 1
ATOM 607 C C . ALA A 1 80 ? 5.696 1.701 -18.658 1.00 95.12 80 ALA A C 1
ATOM 609 O O . ALA A 1 80 ? 5.653 2.390 -17.632 1.00 95.12 80 ALA A O 1
ATOM 610 N N . PRO A 1 81 ? 6.870 1.238 -19.133 1.00 93.94 81 PRO A N 1
ATOM 611 C CA . PRO A 1 81 ? 8.127 1.292 -18.378 1.00 93.94 81 PRO A CA 1
ATOM 612 C C . PRO A 1 81 ? 8.483 2.708 -17.908 1.00 93.94 81 PRO A C 1
ATOM 614 O O . PRO A 1 81 ? 8.781 2.916 -16.740 1.00 93.94 81 PRO A O 1
ATOM 617 N N . ARG A 1 82 ? 8.303 3.729 -18.761 1.00 95.31 82 ARG A N 1
ATOM 618 C CA . ARG A 1 82 ? 8.593 5.137 -18.410 1.00 95.31 82 ARG A CA 1
ATOM 619 C C . ARG A 1 82 ? 7.751 5.668 -17.244 1.00 95.31 82 ARG A C 1
ATOM 621 O O . ARG A 1 82 ? 8.181 6.598 -16.563 1.00 95.31 82 ARG A O 1
ATOM 628 N N . PHE A 1 83 ? 6.531 5.154 -17.065 1.00 95.62 83 PHE A N 1
ATOM 629 C CA . PHE A 1 83 ? 5.687 5.497 -15.921 1.00 95.62 83 PHE A CA 1
ATOM 630 C C . PHE A 1 83 ? 6.197 4.785 -14.671 1.00 95.62 83 PHE A C 1
ATOM 632 O O . PHE A 1 83 ? 6.383 5.426 -13.640 1.00 95.62 83 PHE A O 1
ATOM 639 N N . THR A 1 84 ? 6.475 3.489 -14.784 1.00 95.69 84 THR A N 1
ATOM 640 C CA . THR A 1 84 ? 6.974 2.651 -13.689 1.00 95.69 84 THR A CA 1
ATOM 641 C C . THR A 1 84 ? 8.327 3.122 -13.159 1.00 95.69 84 THR A C 1
ATOM 643 O O . THR A 1 84 ? 8.499 3.199 -11.944 1.00 95.69 84 THR A O 1
ATOM 646 N N . ASP A 1 85 ? 9.236 3.560 -14.030 1.00 94.56 85 ASP A N 1
ATOM 647 C CA . ASP A 1 85 ? 10.536 4.127 -13.643 1.00 94.56 85 ASP A CA 1
ATOM 648 C C . ASP A 1 85 ? 10.392 5.360 -12.740 1.00 94.56 85 ASP A C 1
ATOM 650 O O . ASP A 1 85 ? 11.224 5.613 -11.871 1.00 94.56 85 ASP A O 1
ATOM 654 N N . LYS A 1 86 ? 9.324 6.141 -12.938 1.00 95.19 86 LYS A N 1
ATOM 655 C CA . LYS A 1 86 ? 9.072 7.378 -12.187 1.00 95.19 86 LYS A CA 1
ATOM 656 C C . LYS A 1 86 ? 8.160 7.169 -10.982 1.00 95.19 86 LYS A C 1
ATOM 658 O O . LYS A 1 86 ? 8.352 7.793 -9.948 1.00 95.19 86 LYS A O 1
ATOM 663 N N . PHE A 1 87 ? 7.143 6.328 -11.111 1.00 97.12 87 PHE A N 1
ATOM 664 C CA . PHE A 1 87 ? 6.036 6.249 -10.156 1.00 97.12 87 PHE A CA 1
ATOM 665 C C . PHE A 1 87 ? 5.782 4.838 -9.634 1.00 97.12 87 PHE A C 1
ATOM 667 O O . PHE A 1 87 ? 4.842 4.644 -8.869 1.00 97.12 87 PHE A O 1
ATOM 674 N N . GLY A 1 88 ? 6.608 3.850 -9.986 1.00 97.19 88 GLY A N 1
ATOM 675 C CA . GLY A 1 88 ? 6.444 2.470 -9.528 1.00 97.19 88 GLY A CA 1
ATOM 676 C C . GLY A 1 88 ? 6.458 2.353 -8.002 1.00 97.19 88 GLY A C 1
ATOM 677 O O . GLY A 1 88 ? 5.593 1.696 -7.422 1.00 97.19 88 GLY A O 1
ATOM 678 N N . GLY A 1 89 ? 7.368 3.074 -7.338 1.00 96.31 89 GLY A N 1
ATOM 679 C CA . GLY A 1 89 ? 7.408 3.159 -5.875 1.00 96.31 89 GLY A CA 1
ATOM 680 C C . GLY A 1 89 ? 6.130 3.764 -5.285 1.00 96.31 89 GLY A C 1
ATOM 681 O O . GLY A 1 89 ? 5.544 3.187 -4.371 1.00 96.31 89 GLY A O 1
ATOM 682 N N . THR A 1 90 ? 5.650 4.879 -5.845 1.00 97.81 90 THR A N 1
ATOM 683 C CA . THR A 1 90 ? 4.385 5.517 -5.440 1.00 97.81 90 THR A CA 1
ATOM 684 C C . THR A 1 90 ? 3.191 4.596 -5.630 1.00 97.81 90 THR A C 1
ATOM 686 O O . THR A 1 90 ? 2.359 4.493 -4.734 1.00 97.81 90 THR A O 1
ATOM 689 N N . LEU A 1 91 ? 3.111 3.909 -6.768 1.00 98.25 91 LEU A N 1
ATOM 690 C CA . LEU A 1 91 ? 2.036 2.975 -7.079 1.00 98.25 91 LEU A CA 1
ATOM 691 C C . LEU A 1 91 ? 2.000 1.830 -6.063 1.00 98.25 91 LEU A C 1
ATOM 693 O O . LEU A 1 91 ? 0.955 1.550 -5.474 1.00 98.25 91 LEU A O 1
ATOM 697 N N . PHE A 1 92 ? 3.142 1.182 -5.836 1.00 98.44 92 PHE A N 1
ATOM 698 C CA . PHE A 1 92 ? 3.217 0.030 -4.948 1.00 98.44 92 PHE A CA 1
ATOM 699 C C . PHE A 1 92 ? 2.979 0.419 -3.486 1.00 98.44 92 PHE A C 1
ATOM 701 O O . PHE A 1 92 ? 2.122 -0.164 -2.824 1.00 98.44 92 PHE A O 1
ATOM 708 N N . LEU A 1 93 ? 3.645 1.458 -2.983 1.00 98.44 93 LEU A N 1
ATOM 709 C CA . LEU A 1 93 ? 3.418 1.936 -1.616 1.00 98.44 93 LEU A CA 1
ATOM 710 C C . LEU A 1 93 ? 1.995 2.477 -1.433 1.00 98.44 93 LEU A C 1
ATOM 712 O O . LEU A 1 93 ? 1.354 2.193 -0.424 1.00 98.44 93 LEU A O 1
ATOM 716 N N . GLY A 1 94 ? 1.459 3.182 -2.430 1.00 98.50 94 GLY A N 1
ATOM 717 C CA . GLY A 1 94 ? 0.079 3.659 -2.432 1.00 98.50 94 GLY A CA 1
ATOM 718 C C . GLY A 1 94 ? -0.924 2.511 -2.327 1.00 98.50 94 GLY A C 1
ATOM 719 O O . GLY A 1 94 ? -1.859 2.588 -1.536 1.00 98.50 94 GLY A O 1
ATOM 720 N N . SER A 1 95 ? -0.698 1.403 -3.036 1.00 98.62 95 SER A N 1
ATOM 721 C CA . SER A 1 95 ? -1.551 0.213 -2.925 1.00 98.62 95 SER A CA 1
ATOM 722 C C . SER A 1 95 ? -1.533 -0.413 -1.523 1.00 98.62 95 SER A C 1
ATOM 724 O O . SER A 1 95 ? -2.579 -0.807 -1.007 1.00 98.62 95 SER A O 1
ATOM 726 N N . ILE A 1 96 ? -0.376 -0.429 -0.854 1.00 98.69 96 ILE A N 1
ATOM 727 C CA . ILE A 1 96 ? -0.253 -0.901 0.531 1.00 98.69 96 ILE A CA 1
ATOM 728 C C . ILE A 1 96 ? -1.016 0.037 1.471 1.00 98.69 96 ILE A C 1
ATOM 730 O O . ILE A 1 96 ? -1.793 -0.422 2.313 1.00 98.69 96 ILE A O 1
ATOM 734 N N . ALA A 1 97 ? -0.840 1.350 1.304 1.00 98.62 97 ALA A N 1
ATOM 735 C CA . ALA A 1 97 ? -1.555 2.350 2.085 1.00 98.62 97 ALA A CA 1
ATOM 736 C C . ALA A 1 97 ? -3.078 2.211 1.931 1.00 98.62 97 ALA A C 1
ATOM 738 O O . ALA A 1 97 ? -3.789 2.236 2.934 1.00 98.62 97 ALA A O 1
ATOM 739 N N . LEU A 1 98 ? -3.576 1.964 0.713 1.00 98.44 98 LEU A N 1
ATOM 740 C CA . LEU A 1 98 ? -4.994 1.684 0.458 1.00 98.44 98 LEU A CA 1
ATOM 741 C C . LEU A 1 98 ? -5.495 0.448 1.216 1.00 98.44 98 LEU A C 1
ATOM 743 O O . LEU A 1 98 ? -6.634 0.445 1.677 1.00 98.44 98 LEU A O 1
ATOM 747 N N . GLY A 1 99 ? -4.657 -0.577 1.396 1.00 98.38 99 GLY A N 1
ATOM 748 C CA . GLY A 1 99 ? -4.970 -1.723 2.253 1.00 98.38 99 GLY A CA 1
ATOM 749 C C . GLY A 1 99 ? -5.260 -1.302 3.696 1.00 98.38 99 GLY A C 1
ATOM 750 O O . GLY A 1 99 ? -6.301 -1.661 4.243 1.00 98.38 99 GLY A O 1
ATOM 751 N N . PHE A 1 100 ? -4.392 -0.485 4.297 1.00 98.50 100 PHE A N 1
ATOM 752 C CA . PHE A 1 100 ? -4.583 0.008 5.668 1.00 98.50 100 PHE A CA 1
ATOM 753 C C . PHE A 1 100 ? -5.740 1.006 5.799 1.00 98.50 100 PHE A C 1
ATOM 755 O O . PHE A 1 100 ? -6.512 0.914 6.754 1.00 98.50 100 PHE A O 1
ATOM 762 N N . VAL A 1 101 ? -5.911 1.910 4.828 1.00 98.25 101 VAL A N 1
ATOM 763 C CA . VAL A 1 101 ? -7.086 2.797 4.761 1.00 98.25 101 VAL A CA 1
ATOM 764 C C . VAL A 1 101 ? -8.362 1.958 4.715 1.00 98.25 101 VAL A C 1
ATOM 766 O O . VAL A 1 101 ? -9.284 2.198 5.491 1.00 98.25 101 VAL A O 1
ATOM 769 N N . GLY A 1 102 ? -8.394 0.922 3.875 1.00 98.00 102 GLY A N 1
ATOM 770 C CA . GLY A 1 102 ? -9.511 -0.013 3.795 1.00 98.00 102 GLY A CA 1
ATOM 771 C C . GLY A 1 102 ? -9.804 -0.702 5.130 1.00 98.00 102 GLY A C 1
ATOM 772 O O . GLY A 1 102 ? -10.969 -0.809 5.505 1.00 98.00 102 GLY A O 1
ATOM 773 N N . VAL A 1 103 ? -8.775 -1.130 5.873 1.00 98.31 103 VAL A N 1
ATOM 774 C CA . VAL A 1 103 ? -8.949 -1.734 7.208 1.00 98.31 103 VAL A CA 1
ATOM 775 C C . VAL A 1 103 ? -9.634 -0.767 8.170 1.00 98.31 103 VAL A C 1
ATOM 777 O O . VAL A 1 103 ? -10.593 -1.163 8.833 1.00 98.31 103 VAL A O 1
ATOM 780 N N . TYR A 1 104 ? -9.170 0.484 8.233 1.00 97.19 104 TYR A N 1
ATOM 781 C CA . TYR A 1 104 ? -9.757 1.494 9.113 1.00 97.19 104 TYR A CA 1
ATOM 782 C C . TYR A 1 104 ? -11.209 1.815 8.726 1.00 97.19 104 TYR A C 1
ATOM 784 O O . TYR A 1 104 ? -12.083 1.836 9.590 1.00 97.19 104 TYR A O 1
ATOM 792 N N . LEU A 1 105 ? -11.491 1.985 7.429 1.00 96.81 105 LEU A N 1
ATOM 793 C CA . LEU A 1 105 ? -12.846 2.255 6.933 1.00 96.81 105 LEU A CA 1
ATOM 794 C C . LEU A 1 105 ? -13.807 1.084 7.175 1.00 96.81 105 LEU A C 1
ATOM 796 O O . LEU A 1 105 ? -14.980 1.300 7.472 1.00 96.81 105 LEU A O 1
ATOM 800 N N . LEU A 1 106 ? -13.324 -0.154 7.046 1.00 97.31 106 LEU A N 1
ATOM 801 C CA . LEU A 1 106 ? -14.143 -1.348 7.240 1.00 97.31 106 LEU A CA 1
ATOM 802 C C . LEU A 1 106 ? -14.428 -1.617 8.720 1.00 97.31 106 LEU A C 1
ATOM 804 O O . LEU A 1 106 ? -15.531 -2.041 9.068 1.00 97.31 106 LEU A O 1
ATOM 808 N N . LYS A 1 107 ? -13.430 -1.411 9.583 1.00 96.25 107 LYS A N 1
ATOM 809 C CA . LYS A 1 107 ? -13.517 -1.693 11.017 1.00 96.25 107 LYS A CA 1
ATOM 810 C C . LYS A 1 107 ? -12.821 -0.577 11.807 1.00 96.25 107 LYS A C 1
ATOM 812 O O . LYS A 1 107 ? -11.670 -0.755 12.208 1.00 96.25 107 LYS A O 1
ATOM 817 N N . PRO A 1 108 ? -13.517 0.542 12.094 1.00 94.75 108 PRO A N 1
ATOM 818 C CA . PRO A 1 108 ? -12.928 1.706 12.769 1.00 94.75 108 PRO A CA 1
ATOM 819 C C . PRO A 1 108 ? -12.338 1.415 14.154 1.00 94.75 108 PRO A C 1
ATOM 821 O O . PRO A 1 108 ? -11.441 2.126 14.598 1.00 94.75 108 PRO A O 1
ATOM 824 N N . SER A 1 109 ? -12.767 0.330 14.816 1.00 95.38 109 SER A N 1
ATOM 825 C CA . SER A 1 109 ? -12.148 -0.144 16.064 1.00 95.38 109 SER A CA 1
ATOM 826 C C . SER A 1 109 ? -10.660 -0.487 15.902 1.00 95.38 109 SER A C 1
ATOM 828 O O . SER A 1 109 ? -9.917 -0.495 16.879 1.00 95.38 109 SER A O 1
ATOM 830 N N . ASN A 1 110 ? -10.204 -0.755 14.675 1.00 96.06 110 ASN A N 1
ATOM 831 C CA . ASN A 1 110 ? -8.799 -0.937 14.320 1.00 96.06 110 ASN A CA 1
ATOM 832 C C . ASN A 1 110 ? -8.115 0.418 14.054 1.00 96.06 110 ASN A C 1
ATOM 834 O O . ASN A 1 110 ? -7.500 0.618 13.006 1.00 96.06 110 ASN A O 1
ATOM 838 N N . TRP A 1 111 ? -8.208 1.350 15.005 1.00 96.44 111 TRP A N 1
ATOM 839 C CA . TRP A 1 111 ? -7.635 2.703 14.913 1.00 96.44 111 TRP A CA 1
ATOM 840 C C . TRP A 1 111 ? -6.140 2.704 14.569 1.00 96.44 111 TRP A C 1
ATOM 842 O O . TRP A 1 111 ? -5.647 3.599 13.884 1.00 96.44 111 TRP A O 1
ATOM 852 N N . TRP A 1 112 ? -5.420 1.662 14.994 1.00 96.38 112 TRP A N 1
ATOM 853 C CA . TRP A 1 112 ? -3.994 1.491 14.737 1.00 96.38 112 TRP A CA 1
ATOM 854 C C . TRP A 1 112 ? -3.660 1.527 13.242 1.00 96.38 112 TRP A C 1
ATOM 856 O O . TRP A 1 112 ? -2.543 1.902 12.907 1.00 96.38 112 TRP A O 1
ATOM 866 N N . ALA A 1 113 ? -4.599 1.182 12.349 1.00 97.62 113 ALA A N 1
ATOM 867 C CA . ALA A 1 113 ? -4.391 1.157 10.901 1.00 97.62 113 ALA A CA 1
ATOM 868 C C . ALA A 1 113 ? -4.171 2.555 10.295 1.0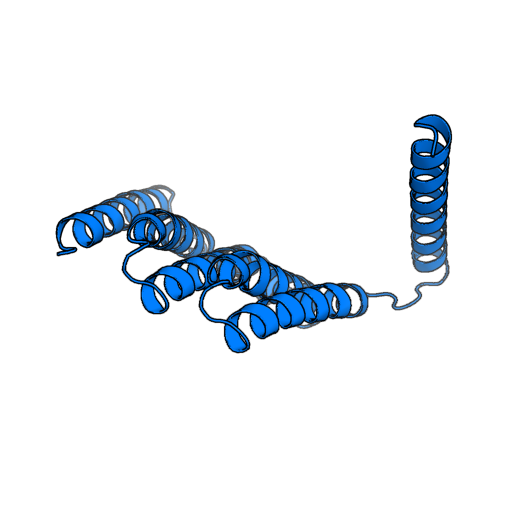0 97.62 113 ALA A C 1
ATOM 870 O O . ALA A 1 113 ? -3.552 2.664 9.236 1.00 97.62 113 ALA A O 1
ATOM 871 N N . VAL A 1 114 ? -4.588 3.624 10.981 1.00 97.88 114 VAL A N 1
AT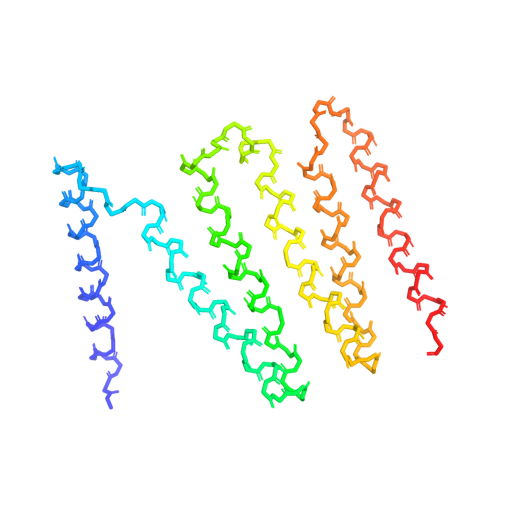OM 872 C CA . VAL A 1 114 ? -4.347 5.013 10.552 1.00 97.88 114 VAL A CA 1
ATOM 873 C C . VAL A 1 114 ? -2.852 5.341 10.525 1.00 97.88 114 VAL A C 1
ATOM 875 O O . VAL A 1 114 ? -2.394 6.035 9.619 1.00 97.88 114 VAL A O 1
ATOM 878 N N . ILE A 1 115 ? -2.069 4.788 11.457 1.00 97.94 115 ILE A N 1
ATOM 879 C CA . ILE A 1 115 ? -0.621 5.025 11.547 1.00 97.94 115 ILE A CA 1
ATOM 880 C C . ILE A 1 115 ? 0.120 4.501 10.301 1.00 97.94 115 ILE A C 1
ATOM 882 O O . ILE A 1 115 ? 0.757 5.305 9.615 1.00 97.94 115 ILE A O 1
ATOM 886 N N . PRO A 1 116 ? 0.055 3.199 9.947 1.00 98.00 116 PRO A N 1
ATOM 887 C CA . PRO A 1 116 ? 0.691 2.696 8.738 1.00 98.00 116 PRO A CA 1
ATOM 888 C C . PRO A 1 116 ? 0.037 3.256 7.472 1.00 98.00 116 PRO A C 1
ATOM 890 O O . PRO A 1 116 ? 0.762 3.524 6.519 1.00 98.00 116 PRO A O 1
ATOM 893 N N . ALA A 1 117 ? -1.280 3.506 7.449 1.00 98.25 117 ALA A N 1
ATOM 894 C CA . ALA A 1 117 ? -1.923 4.165 6.311 1.00 98.25 117 ALA A CA 1
ATOM 895 C C . ALA A 1 117 ? -1.285 5.530 6.015 1.00 98.25 117 ALA A C 1
ATOM 897 O O . ALA A 1 117 ? -0.866 5.777 4.883 1.00 98.25 117 ALA A O 1
ATOM 898 N N . GLY A 1 118 ? -1.167 6.397 7.022 1.00 97.94 118 GLY A N 1
ATOM 899 C CA . GLY A 1 118 ? -0.594 7.732 6.871 1.00 97.94 118 GLY A CA 1
ATOM 900 C C . GLY A 1 118 ? 0.913 7.715 6.601 1.00 97.94 118 GLY A C 1
ATOM 901 O O . GLY A 1 118 ? 1.383 8.381 5.673 1.00 97.94 118 GLY A O 1
ATOM 902 N N . ALA A 1 119 ? 1.671 6.890 7.328 1.00 98.31 119 ALA A N 1
ATOM 903 C CA . ALA A 1 119 ? 3.113 6.766 7.129 1.00 98.31 119 ALA A CA 1
AT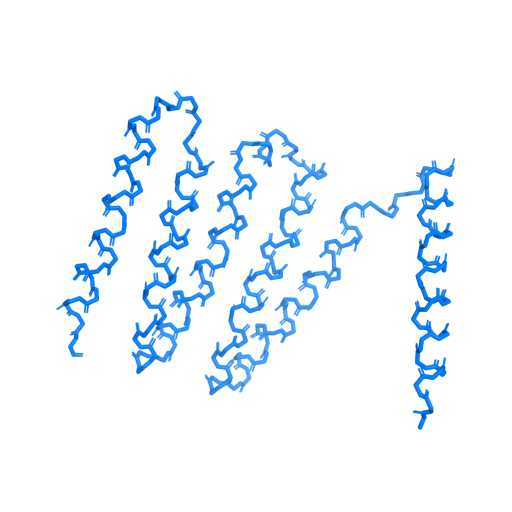OM 904 C C . ALA A 1 119 ? 3.460 6.223 5.734 1.00 98.31 119 ALA A C 1
ATOM 906 O O . ALA A 1 119 ? 4.262 6.824 5.020 1.00 98.31 119 ALA A O 1
ATOM 907 N N . VAL A 1 120 ? 2.821 5.133 5.299 1.00 98.44 120 VAL A N 1
ATOM 908 C CA . VAL A 1 120 ? 3.070 4.555 3.970 1.00 98.44 120 VAL A CA 1
ATOM 909 C C . VAL A 1 120 ? 2.561 5.481 2.862 1.00 98.44 120 VAL A C 1
ATOM 911 O O . VAL A 1 120 ? 3.259 5.634 1.861 1.00 98.44 120 VAL A O 1
ATOM 914 N N . SER A 1 121 ? 1.425 6.172 3.045 1.00 98.44 121 SER A N 1
ATOM 915 C CA . SER A 1 121 ? 0.963 7.202 2.093 1.00 98.44 121 SER A CA 1
ATOM 916 C C . SER A 1 121 ? 1.987 8.324 1.937 1.00 98.44 121 SER A C 1
ATOM 918 O O . SER A 1 121 ? 2.271 8.760 0.825 1.00 98.44 121 SER A O 1
ATOM 920 N N . THR A 1 122 ? 2.587 8.762 3.044 1.00 98.25 122 THR A N 1
ATOM 921 C CA . THR A 1 122 ? 3.627 9.795 3.039 1.00 98.25 122 THR A CA 1
ATOM 922 C C . THR A 1 122 ? 4.849 9.333 2.251 1.00 98.25 122 THR A C 1
ATOM 924 O O . THR A 1 122 ? 5.341 10.062 1.393 1.00 98.25 122 THR A O 1
ATOM 927 N N . ILE A 1 123 ? 5.313 8.101 2.477 1.00 97.88 123 ILE A N 1
ATOM 928 C CA . ILE A 1 123 ? 6.449 7.544 1.730 1.00 97.88 123 ILE A CA 1
ATOM 929 C C . ILE A 1 123 ? 6.083 7.371 0.246 1.00 97.88 123 ILE A C 1
ATOM 931 O O . ILE A 1 123 ? 6.905 7.672 -0.616 1.00 97.88 123 ILE A O 1
ATOM 935 N N . ALA A 1 124 ? 4.849 6.967 -0.074 1.00 97.94 124 ALA A N 1
ATOM 936 C CA . ALA A 1 124 ? 4.368 6.875 -1.453 1.00 97.94 124 ALA A CA 1
ATOM 937 C C . ALA A 1 124 ? 4.404 8.237 -2.168 1.00 97.94 124 ALA A C 1
ATOM 939 O O . ALA A 1 124 ? 4.850 8.316 -3.317 1.00 97.94 124 ALA A O 1
ATOM 940 N N . LEU A 1 125 ? 3.988 9.308 -1.482 1.00 96.94 125 LEU A 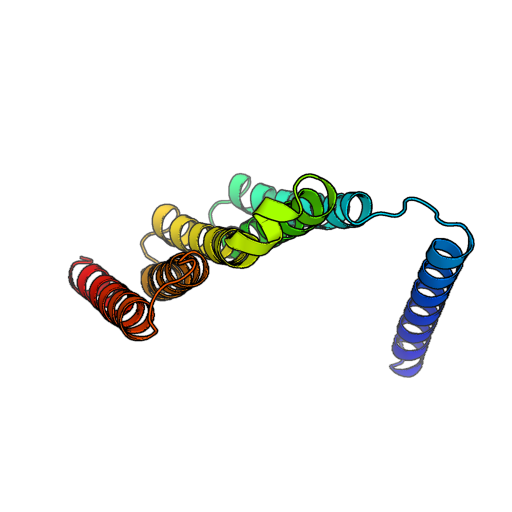N 1
ATOM 941 C CA . LEU A 1 125 ? 4.067 10.680 -1.989 1.00 96.94 125 LEU A CA 1
ATOM 942 C C . LEU A 1 125 ? 5.518 11.107 -2.207 1.00 96.94 125 LEU A C 1
ATOM 944 O O . LEU A 1 125 ? 5.848 11.584 -3.289 1.00 96.94 125 LEU A O 1
ATOM 948 N N . VAL A 1 126 ? 6.393 10.884 -1.221 1.00 96.56 126 VAL A N 1
ATOM 949 C CA . VAL A 1 126 ? 7.825 11.211 -1.324 1.00 96.56 126 VAL A CA 1
ATOM 950 C C . VAL A 1 126 ? 8.480 10.473 -2.493 1.00 96.56 126 VAL A C 1
ATOM 952 O O . VAL A 1 126 ? 9.224 11.090 -3.254 1.00 96.56 126 VAL A O 1
ATOM 955 N N . ALA A 1 127 ? 8.154 9.193 -2.691 1.00 95.19 127 ALA A N 1
ATOM 956 C CA . ALA A 1 127 ? 8.646 8.388 -3.810 1.00 95.19 127 ALA A CA 1
ATOM 957 C C . ALA A 1 127 ? 8.214 8.928 -5.187 1.00 95.19 127 ALA A C 1
ATOM 959 O O . ALA A 1 127 ? 8.868 8.642 -6.186 1.00 95.19 127 ALA A O 1
ATOM 960 N N . GLY A 1 128 ? 7.134 9.714 -5.246 1.00 94.38 128 GLY A N 1
ATOM 961 C CA . GLY A 1 128 ? 6.612 10.298 -6.483 1.00 94.38 128 GLY A CA 1
ATOM 962 C C . GLY A 1 128 ? 7.213 11.658 -6.825 1.00 94.38 128 GLY A C 1
ATOM 963 O O . GLY A 1 128 ? 7.001 12.160 -7.931 1.00 94.38 128 GLY A O 1
ATOM 964 N N . ILE A 1 129 ? 7.962 12.270 -5.903 1.00 94.19 129 ILE A N 1
ATOM 965 C CA . ILE A 1 129 ? 8.591 13.575 -6.116 1.00 94.19 129 ILE A CA 1
ATOM 966 C C . ILE A 1 129 ? 9.796 13.398 -7.039 1.00 94.19 129 ILE A C 1
ATOM 968 O O . ILE A 1 129 ? 10.882 12.998 -6.620 1.00 94.19 129 ILE A O 1
ATOM 972 N N . GLN A 1 130 ? 9.602 13.752 -8.306 1.00 85.88 130 GLN A N 1
ATOM 973 C CA . GLN A 1 130 ? 10.655 13.782 -9.314 1.00 85.88 130 GLN A CA 1
ATOM 974 C C . GLN A 1 130 ? 11.405 15.120 -9.247 1.00 85.88 130 GLN A C 1
ATOM 976 O O . GLN A 1 130 ? 10.780 16.179 -9.234 1.00 85.88 130 GLN A O 1
ATOM 981 N N . ASN A 1 131 ? 12.742 15.081 -9.241 1.00 82.56 131 ASN A N 1
ATOM 982 C CA . ASN A 1 131 ? 13.628 16.261 -9.261 1.00 82.56 131 ASN A CA 1
ATOM 983 C C . ASN A 1 131 ? 13.523 17.213 -8.048 1.00 82.56 131 ASN A C 1
ATOM 985 O O . ASN A 1 131 ? 13.930 18.371 -8.136 1.00 82.56 131 ASN A O 1
ATOM 989 N N . GLY A 1 132 ? 12.983 16.760 -6.914 1.00 72.56 132 GLY A N 1
ATOM 990 C CA . GLY A 1 132 ? 12.937 17.568 -5.694 1.00 72.56 132 GLY A CA 1
ATOM 991 C C . GLY A 1 132 ? 14.309 17.680 -5.023 1.00 72.56 132 GLY A C 1
ATOM 992 O O . GLY A 1 132 ? 15.025 16.690 -4.895 1.00 72.56 132 GLY A O 1
ATOM 993 N N . HIS A 1 133 ? 14.663 18.870 -4.528 1.00 78.56 133 HIS A N 1
ATOM 994 C CA . HIS A 1 133 ? 15.769 19.005 -3.576 1.00 78.56 133 HIS A CA 1
ATOM 995 C C . HIS A 1 133 ? 15.440 18.220 -2.295 1.00 78.56 133 HIS A C 1
ATOM 997 O O . HIS A 1 133 ? 14.283 18.198 -1.872 1.00 78.56 133 HIS A O 1
ATOM 1003 N N . GLY A 1 134 ? 16.442 17.623 -1.636 1.00 85.94 134 GLY A N 1
ATOM 1004 C CA . GLY A 1 134 ? 16.233 16.782 -0.442 1.00 85.94 134 GLY A CA 1
ATOM 1005 C C . GLY A 1 134 ? 15.443 17.461 0.688 1.00 85.94 134 GLY A C 1
ATOM 1006 O O . GLY A 1 134 ? 14.745 16.795 1.446 1.00 85.94 134 GLY A O 1
ATOM 1007 N N . MET A 1 135 ? 15.462 18.798 0.746 1.00 91.62 135 MET A N 1
ATOM 1008 C CA . MET A 1 135 ? 14.633 19.590 1.658 1.00 91.62 135 MET A CA 1
ATOM 1009 C C . MET A 1 135 ? 13.125 19.411 1.416 1.00 91.62 135 MET A C 1
ATOM 1011 O O . MET A 1 135 ? 12.378 19.283 2.381 1.00 91.62 135 MET A O 1
ATOM 1015 N N . LEU A 1 136 ? 12.666 19.366 0.158 1.00 92.38 136 LEU A N 1
ATOM 1016 C CA . LEU A 1 136 ? 11.248 19.175 -0.168 1.00 92.38 136 LEU A CA 1
ATOM 1017 C C . LEU A 1 136 ? 10.777 17.780 0.253 1.00 92.38 136 LEU A C 1
ATOM 1019 O O . LEU A 1 136 ? 9.739 17.649 0.892 1.00 92.38 136 LEU A O 1
ATOM 1023 N N . GLN A 1 137 ? 11.560 16.745 -0.063 1.00 93.75 137 GLN A N 1
ATOM 1024 C CA . GLN A 1 137 ? 11.250 15.366 0.324 1.00 93.75 137 GLN A CA 1
ATOM 1025 C C . GLN A 1 137 ? 11.220 15.206 1.848 1.00 93.75 137 GLN A C 1
ATOM 1027 O O . GLN A 1 137 ? 10.277 14.624 2.381 1.00 93.75 137 GLN A O 1
ATOM 1032 N N . GLY A 1 138 ? 12.202 15.779 2.553 1.00 94.00 138 GLY A N 1
ATOM 1033 C CA . GLY A 1 138 ? 12.228 15.796 4.015 1.00 94.00 138 GLY A CA 1
ATOM 1034 C C . GLY A 1 138 ? 11.038 16.549 4.613 1.00 94.00 138 GLY A C 1
ATOM 1035 O O . GLY A 1 138 ? 10.382 16.038 5.517 1.00 94.00 138 GLY A O 1
ATOM 1036 N N . GLY A 1 139 ? 10.707 17.727 4.076 1.00 95.69 139 GLY A N 1
ATOM 1037 C CA . GLY A 1 139 ? 9.555 18.517 4.511 1.00 95.69 139 GLY A CA 1
ATOM 1038 C C . GLY A 1 139 ? 8.233 17.769 4.336 1.00 95.69 139 GLY A C 1
ATOM 1039 O O . GLY A 1 139 ? 7.462 17.669 5.287 1.00 95.69 139 GLY A O 1
ATOM 1040 N N . VAL A 1 140 ? 8.000 17.177 3.160 1.00 96.19 140 VAL A N 1
ATOM 1041 C CA . VAL A 1 140 ? 6.814 16.345 2.892 1.00 96.19 140 VAL A CA 1
ATOM 1042 C C . VAL A 1 140 ? 6.769 15.137 3.826 1.00 96.19 140 VAL A C 1
ATOM 1044 O O . VAL A 1 140 ? 5.705 14.825 4.355 1.00 96.19 140 VAL A O 1
ATOM 1047 N N . PHE A 1 141 ? 7.910 14.494 4.082 1.00 97.00 141 PHE A N 1
ATOM 1048 C CA . PHE A 1 141 ? 7.987 13.373 5.011 1.00 97.00 141 PHE A CA 1
ATOM 1049 C C . PHE A 1 141 ? 7.565 13.771 6.432 1.00 97.00 141 PHE A C 1
ATOM 1051 O O . PHE A 1 141 ? 6.628 13.191 6.979 1.00 97.00 141 PHE A O 1
ATOM 1058 N N . PHE A 1 142 ? 8.199 14.784 7.027 1.00 97.75 142 PHE A N 1
ATOM 1059 C CA . PHE A 1 142 ? 7.885 15.191 8.400 1.00 97.75 142 PHE A CA 1
ATOM 1060 C C . PHE A 1 142 ? 6.469 15.762 8.537 1.00 97.75 142 PHE A C 1
ATOM 1062 O O . PHE A 1 142 ? 5.790 15.451 9.516 1.00 97.75 142 PHE A O 1
ATOM 1069 N N . LEU A 1 143 ? 5.994 16.536 7.553 1.00 98.00 143 LEU A N 1
ATOM 1070 C CA . LEU A 1 143 ? 4.613 17.024 7.533 1.00 98.00 143 LEU A CA 1
ATOM 1071 C C . LEU A 1 143 ? 3.607 15.877 7.420 1.00 98.00 143 LEU A C 1
ATOM 1073 O O . LEU A 1 143 ? 2.612 15.881 8.139 1.00 98.00 143 LEU A O 1
ATOM 1077 N N . GLY A 1 144 ? 3.860 14.883 6.567 1.00 97.75 144 GLY A N 1
ATOM 1078 C CA . GLY A 1 144 ? 2.971 13.733 6.401 1.00 97.75 144 GLY A CA 1
ATOM 1079 C C . GLY A 1 144 ? 2.889 12.858 7.654 1.00 97.75 144 GLY A C 1
ATOM 1080 O O . GLY A 1 144 ? 1.795 12.475 8.082 1.00 97.75 144 GLY A O 1
ATOM 1081 N N . ILE A 1 145 ? 4.022 12.616 8.321 1.00 97.88 145 ILE A N 1
ATOM 1082 C CA . ILE A 1 145 ? 4.035 11.926 9.618 1.00 97.88 145 ILE A CA 1
ATOM 1083 C C . ILE A 1 145 ? 3.316 12.758 10.689 1.00 97.88 145 ILE A C 1
ATOM 1085 O O . ILE A 1 145 ? 2.472 12.222 11.408 1.00 97.88 145 ILE A O 1
ATOM 1089 N N . GLY A 1 146 ? 3.574 14.067 10.765 1.00 97.94 146 GLY A N 1
ATOM 1090 C CA . GLY A 1 146 ? 2.876 14.966 11.688 1.00 97.94 146 GLY A CA 1
ATOM 1091 C C . GLY A 1 146 ? 1.361 14.967 11.471 1.00 97.94 146 GLY A C 1
ATOM 1092 O O . GLY A 1 146 ? 0.603 14.832 12.429 1.00 97.94 146 GLY A O 1
ATOM 1093 N N . ALA A 1 147 ? 0.916 15.020 10.214 1.00 97.62 147 ALA A N 1
ATOM 1094 C CA . ALA A 1 147 ? -0.493 14.928 9.842 1.00 97.62 147 ALA A CA 1
ATOM 1095 C C . ALA A 1 147 ? -1.114 13.578 10.233 1.00 97.62 147 ALA A C 1
ATOM 1097 O O . ALA A 1 147 ? -2.256 13.541 10.682 1.00 97.62 147 ALA A O 1
ATOM 1098 N N . THR A 1 148 ? -0.358 12.481 10.128 1.00 97.62 148 THR A N 1
ATOM 1099 C CA . THR A 1 148 ? -0.811 11.146 10.554 1.00 97.62 148 THR A CA 1
ATOM 1100 C C . THR A 1 148 ? -1.126 11.120 12.050 1.00 97.62 148 THR A C 1
ATOM 1102 O O . THR A 1 148 ? -2.187 10.645 12.452 1.00 97.62 148 THR A O 1
ATOM 1105 N N . PHE A 1 149 ? -0.240 11.671 12.882 1.00 96.88 149 PHE A N 1
ATOM 1106 C CA . PHE A 1 149 ? -0.467 11.733 14.328 1.00 96.88 149 PHE A CA 1
ATOM 1107 C C . PHE A 1 149 ? -1.504 12.785 14.728 1.00 96.88 149 PHE A C 1
ATOM 1109 O O . PHE A 1 149 ? -2.246 12.558 15.680 1.00 96.88 149 PHE A O 1
ATOM 1116 N N . ALA A 1 150 ? -1.611 13.893 13.993 1.00 97.00 150 ALA A N 1
ATOM 1117 C CA . ALA A 1 150 ? -2.690 14.855 14.189 1.00 97.00 150 ALA A CA 1
ATOM 1118 C C . ALA A 1 150 ? -4.056 14.209 13.910 1.00 97.00 150 ALA A C 1
ATOM 1120 O O . ALA A 1 150 ? -4.960 14.325 14.729 1.00 97.00 150 ALA A O 1
ATOM 1121 N N . ALA A 1 151 ? -4.185 13.461 12.809 1.00 94.94 151 ALA A N 1
ATOM 1122 C CA . ALA A 1 151 ? -5.392 12.701 12.499 1.00 94.94 151 ALA A CA 1
ATOM 1123 C C . ALA A 1 151 ? -5.698 11.661 13.585 1.00 94.94 151 ALA A C 1
ATOM 1125 O O . ALA A 1 151 ? -6.843 11.554 14.009 1.00 94.94 151 ALA A O 1
ATOM 1126 N N . LEU A 1 152 ? -4.674 10.952 14.077 1.00 94.56 152 LEU A N 1
ATOM 1127 C CA . LEU A 1 152 ? -4.819 10.000 15.177 1.00 94.56 152 LEU A CA 1
ATOM 1128 C C . LEU A 1 152 ? -5.322 10.673 16.466 1.00 94.56 152 LEU A C 1
ATOM 1130 O O . LEU A 1 152 ? -6.187 10.120 17.134 1.00 94.56 152 LEU A O 1
ATOM 1134 N N . GLY A 1 153 ? -4.818 11.864 16.797 1.00 93.06 153 GLY A N 1
ATOM 1135 C CA . GLY A 1 153 ? -5.243 12.628 17.976 1.00 93.06 153 GLY A CA 1
ATOM 1136 C C . GLY A 1 153 ? -6.656 13.214 17.883 1.00 93.06 153 GLY A C 1
ATOM 1137 O O . GLY A 1 153 ? -7.209 13.612 18.902 1.00 93.06 153 GLY A O 1
ATOM 1138 N N . LEU A 1 154 ? -7.237 13.265 16.681 1.00 94.12 154 LEU A N 1
ATOM 1139 C CA . LEU A 1 154 ? -8.621 13.685 16.439 1.00 94.12 154 LEU A CA 1
ATOM 1140 C C . LEU A 1 154 ? -9.603 12.506 16.398 1.00 94.12 154 LEU A C 1
ATOM 1142 O O . LEU A 1 154 ? -10.806 12.732 16.255 1.00 94.12 154 LEU A O 1
ATOM 1146 N N . LEU A 1 155 ? -9.114 11.263 16.481 1.00 90.38 155 LEU A N 1
ATOM 1147 C CA . LEU A 1 155 ? -9.990 10.099 16.548 1.00 90.38 155 LEU A CA 1
ATOM 1148 C C . LEU A 1 155 ? -10.753 10.084 17.886 1.00 90.38 155 LEU A C 1
ATOM 1150 O O . LEU A 1 155 ? -10.144 10.366 18.919 1.00 90.38 155 LEU A O 1
ATOM 1154 N N . PRO A 1 156 ? -12.064 9.780 17.863 1.00 79.25 156 PRO A N 1
ATOM 1155 C CA . PRO A 1 156 ? -12.905 9.724 19.056 1.00 79.25 156 PRO A CA 1
ATOM 1156 C C . PRO A 1 156 ? -12.604 8.523 19.961 1.00 79.25 156 PRO A C 1
ATOM 1158 O O . PRO A 1 156 ? -12.111 7.488 19.452 1.00 79.25 156 PRO A O 1
#

pLDDT: mean 92.2, std 9.13, range [55.22, 98.69]

Radius of gyration: 19.66 Å; chains: 1; bounding box: 35×56×45 Å

Secondary structure (DSSP, 8-state):
--HHHHHHHHHHHHHHHHHHHHHHHHHT----HHHHHHHHHHHHHHHHHHHHH-GGGGGGHHHHHHHHHHHHHHHHHHH-HHHHHHHHHHHHHHHHHHHHHHHHHH-TT-GGGHHHHHHHHHHHHHHH--S--HHHHHHHHHHHHHHHHHHHHT--

Foldseek 3Di:
DDPVVVVVVVVVVVVVVVVVVVCCVVVVPPCALLVVLVVLQVQLVVLVVVCVVPVVSLVSLQSNLLSNLSSVLSVCCVVPVVCSVQQNLLSNLLSNLRSLVSSCVSPVVPLVSLQSNQQSNLRSVLSNDDPDDVVVSVVSNVVSNVVSVVVSVPRD